Protein AF-A0A1H4DUI3-F1 (afdb_monomer_lite)

Secondary structure (DSSP, 8-state):
------PPPSS--HHHHHHHHHHTT--HHHHHHHHHHHHHHGGGHHHHHHHHHHHHHH-HHHHGGGHHHHSS-TTHHHHHHHHHHHHHHHHHT--SSSHHHHHHHHHHHHHHHHTTS---S--HHHHHHHHHTHHHHHHHHHHHHHTTS--HHHHHHHHHHHHHHHHHHHHHHT--

Radius of gyration: 17.67 Å; chains: 1; bounding box: 43×30×65 Å

Organism: NCBI:txid408074

Structure (mmCIF, N/CA/C/O backbone):
data_AF-A0A1H4DUI3-F1
#
_entry.id   AF-A0A1H4DUI3-F1
#
loop_
_atom_site.group_PDB
_atom_site.id
_atom_site.type_symbol
_atom_site.label_atom_id
_atom_site.label_alt_id
_atom_site.label_comp_id
_atom_site.label_asym_id
_atom_site.label_entity_id
_atom_site.label_seq_id
_atom_site.pdbx_PDB_ins_code
_atom_site.Cartn_x
_atom_site.Cartn_y
_atom_site.Cartn_z
_atom_site.occupancy
_atom_site.B_iso_or_equiv
_atom_site.auth_seq_id
_atom_site.auth_comp_id
_atom_site.auth_asym_id
_atom_site.auth_atom_id
_atom_site.pdbx_PDB_model_num
ATOM 1 N N . MET A 1 1 ? -14.081 -3.671 -45.631 1.00 39.81 1 MET A N 1
ATOM 2 C CA . MET A 1 1 ? -13.309 -4.437 -44.633 1.00 39.81 1 MET A CA 1
ATOM 3 C C . MET A 1 1 ? -12.120 -3.586 -44.261 1.00 39.81 1 MET A C 1
ATOM 5 O O . MET A 1 1 ? -11.157 -3.591 -45.001 1.00 39.81 1 MET A O 1
ATOM 9 N N . GLU A 1 2 ? -12.190 -2.850 -43.163 1.00 37.31 2 GLU A N 1
ATOM 10 C CA . GLU A 1 2 ? -10.993 -2.324 -42.510 1.00 37.31 2 GLU A CA 1
ATOM 11 C C . GLU A 1 2 ? -11.353 -2.211 -41.036 1.00 37.31 2 GLU A C 1
ATOM 13 O O . GLU A 1 2 ? -12.201 -1.422 -40.633 1.00 37.31 2 GLU A O 1
ATOM 18 N N . ARG A 1 3 ? -10.837 -3.167 -40.260 1.00 36.19 3 ARG A N 1
ATOM 19 C CA . ARG A 1 3 ? -10.951 -3.163 -38.808 1.00 36.19 3 ARG A CA 1
ATOM 20 C C . ARG A 1 3 ? -10.053 -2.030 -38.335 1.00 36.19 3 ARG A C 1
ATOM 22 O O . ARG A 1 3 ? -8.835 -2.200 -38.343 1.00 36.19 3 ARG A O 1
ATOM 29 N N . GLU A 1 4 ? -10.641 -0.905 -37.939 1.00 38.66 4 GLU A N 1
ATOM 30 C CA . GLU A 1 4 ? -9.979 0.024 -37.027 1.00 38.66 4 GLU A CA 1
ATOM 31 C C . GLU A 1 4 ? -9.468 -0.809 -35.851 1.00 38.66 4 GLU A C 1
ATOM 33 O O . GLU A 1 4 ? -10.235 -1.423 -35.102 1.00 38.66 4 GLU A O 1
ATOM 38 N N . LYS A 1 5 ? -8.143 -0.933 -35.758 1.00 41.84 5 LYS A N 1
ATOM 39 C CA . LYS A 1 5 ? -7.488 -1.461 -34.571 1.00 41.84 5 LYS A CA 1
ATOM 40 C C . LYS A 1 5 ? -7.825 -0.485 -33.449 1.00 41.84 5 LYS A C 1
ATOM 42 O O . LYS A 1 5 ? -7.153 0.527 -33.301 1.00 41.84 5 LYS A O 1
ATOM 47 N N . ASN A 1 6 ? -8.868 -0.800 -32.682 1.00 39.47 6 ASN A N 1
ATOM 48 C CA . ASN A 1 6 ? -9.058 -0.295 -31.329 1.00 39.47 6 ASN A CA 1
ATOM 49 C C . ASN A 1 6 ? -7.808 -0.675 -30.538 1.00 39.47 6 ASN A C 1
ATOM 51 O O . ASN A 1 6 ? -7.701 -1.780 -30.006 1.00 39.47 6 ASN A O 1
ATOM 55 N N . GLN A 1 7 ? -6.822 0.212 -30.549 1.00 40.72 7 GLN A N 1
ATOM 56 C CA . GLN A 1 7 ? -5.699 0.141 -29.643 1.00 40.72 7 GLN A CA 1
ATOM 57 C C . GLN A 1 7 ? -6.292 0.407 -28.255 1.00 40.72 7 GLN A C 1
ATOM 59 O O . GLN A 1 7 ? -6.934 1.446 -28.082 1.00 40.72 7 GLN A O 1
ATOM 64 N N . PRO A 1 8 ? -6.222 -0.552 -27.314 1.00 44.28 8 PRO A N 1
ATOM 65 C CA . PRO A 1 8 ? -6.802 -0.349 -25.998 1.00 44.28 8 PRO A CA 1
ATOM 66 C C . PRO A 1 8 ? -6.178 0.907 -25.393 1.00 44.28 8 PRO A C 1
ATOM 68 O O . PRO A 1 8 ? -4.962 1.093 -25.458 1.00 44.28 8 PRO A O 1
ATOM 71 N N . SER A 1 9 ? -7.018 1.802 -24.872 1.00 48.34 9 SER A N 1
ATOM 72 C CA . SER A 1 9 ? -6.534 2.941 -24.108 1.00 48.34 9 SER A CA 1
ATOM 73 C C . SER A 1 9 ? -5.747 2.398 -22.921 1.00 48.34 9 SER A C 1
ATOM 75 O O . SER A 1 9 ? -6.275 1.621 -22.128 1.00 48.34 9 SER A O 1
ATOM 77 N N . SER A 1 10 ? -4.502 2.837 -22.785 1.00 55.91 10 SER A N 1
ATOM 78 C CA . SER A 1 10 ? -3.576 2.447 -21.716 1.00 55.91 10 SER A CA 1
ATOM 79 C C . SER A 1 10 ? -3.968 2.993 -20.331 1.00 55.91 10 SER A C 1
ATOM 81 O O . SER A 1 10 ? -3.239 2.849 -19.354 1.00 55.91 10 SER A O 1
ATOM 83 N N . SER A 1 11 ? -5.134 3.641 -20.244 1.00 56.53 11 SER A N 1
ATOM 84 C CA . SER A 1 11 ? -5.822 3.997 -19.008 1.00 56.53 11 SER A CA 1
ATOM 85 C C . SER A 1 11 ? -7.220 3.360 -19.015 1.00 56.53 11 SER A C 1
ATOM 87 O O . SER A 1 11 ? -7.912 3.430 -20.043 1.00 56.53 11 SER A O 1
ATOM 89 N N . PRO A 1 12 ? -7.647 2.714 -17.913 1.00 64.12 12 PRO A N 1
ATOM 90 C CA . PRO A 1 12 ? -8.977 2.129 -17.809 1.00 64.12 12 PRO A CA 1
ATOM 91 C C . PRO A 1 12 ? -10.060 3.212 -17.833 1.00 64.12 12 PRO A C 1
ATOM 93 O O . PRO A 1 12 ? -9.936 4.259 -17.200 1.00 64.12 12 PRO A O 1
ATOM 96 N N . ASP A 1 13 ? -11.169 2.938 -18.520 1.00 69.56 13 ASP A N 1
ATOM 97 C CA . ASP A 1 13 ? -12.326 3.829 -18.479 1.00 69.56 13 ASP A CA 1
ATOM 98 C C . ASP A 1 13 ? -12.987 3.854 -17.083 1.00 69.56 13 ASP A C 1
ATOM 100 O O . ASP A 1 13 ? -12.816 2.960 -16.246 1.00 69.56 13 ASP A O 1
ATOM 104 N N . ILE A 1 14 ? -13.803 4.881 -16.828 1.00 67.62 14 ILE A N 1
ATOM 105 C CA . ILE A 1 14 ? -14.491 5.071 -15.538 1.00 67.62 14 ILE A CA 1
ATOM 106 C C . ILE A 1 14 ? -15.345 3.848 -15.167 1.00 67.62 14 ILE A C 1
ATOM 108 O O . ILE A 1 14 ? -15.456 3.490 -13.993 1.00 67.62 14 ILE A O 1
ATOM 112 N N . GLN A 1 15 ? -15.945 3.173 -16.150 1.00 70.19 15 GLN A N 1
ATOM 113 C CA . GLN A 1 15 ? -16.761 1.991 -15.880 1.00 70.19 15 GLN A CA 1
ATOM 114 C C . GLN A 1 15 ? -15.910 0.818 -15.387 1.00 70.19 15 GLN A C 1
ATOM 116 O O . GLN A 1 15 ? -16.317 0.107 -14.467 1.00 70.19 15 GLN A O 1
ATOM 121 N N . THR A 1 16 ? -14.729 0.633 -15.964 1.00 75.94 16 THR A N 1
ATOM 122 C CA . THR A 1 16 ? -13.744 -0.381 -15.594 1.00 75.94 16 THR A CA 1
ATOM 123 C C . THR A 1 16 ? -13.223 -0.112 -14.192 1.00 75.94 16 THR A C 1
ATOM 125 O O . THR A 1 16 ? -13.230 -1.018 -13.364 1.00 75.94 16 THR A O 1
ATOM 128 N N . LEU A 1 17 ? -12.907 1.142 -13.865 1.00 73.56 17 LEU A N 1
ATOM 129 C CA . LEU A 1 17 ? -12.519 1.552 -12.512 1.00 73.56 17 LEU A CA 1
ATOM 130 C C . LEU A 1 17 ? -13.578 1.215 -11.464 1.00 73.56 17 LEU A C 1
ATOM 132 O O . LEU A 1 17 ? -13.278 0.623 -10.426 1.00 73.56 17 LEU A O 1
ATOM 136 N N . VAL A 1 18 ? -14.837 1.558 -11.746 1.00 73.38 18 VAL A N 1
ATOM 137 C CA . VAL A 1 18 ? -15.961 1.255 -10.852 1.00 73.38 18 VAL A CA 1
ATOM 138 C C . VAL A 1 18 ? -16.136 -0.256 -10.689 1.00 73.38 18 VAL A C 1
ATOM 140 O O . VAL A 1 18 ? -16.380 -0.725 -9.577 1.00 73.38 18 VAL A O 1
ATOM 143 N N . ARG A 1 19 ? -15.989 -1.038 -11.766 1.00 78.31 19 ARG A N 1
ATOM 144 C CA . ARG A 1 19 ? -16.059 -2.507 -11.702 1.00 78.31 19 ARG A CA 1
ATOM 145 C C . ARG A 1 19 ? -14.925 -3.084 -10.862 1.00 78.31 19 ARG A C 1
ATOM 147 O O . ARG A 1 19 ? -15.207 -3.880 -9.975 1.00 78.31 19 ARG A O 1
ATOM 154 N N . LEU A 1 20 ? -13.685 -2.652 -11.080 1.00 83.19 20 LEU A N 1
ATOM 155 C CA . LEU A 1 20 ? -12.522 -3.118 -10.322 1.00 83.19 20 LEU A CA 1
ATOM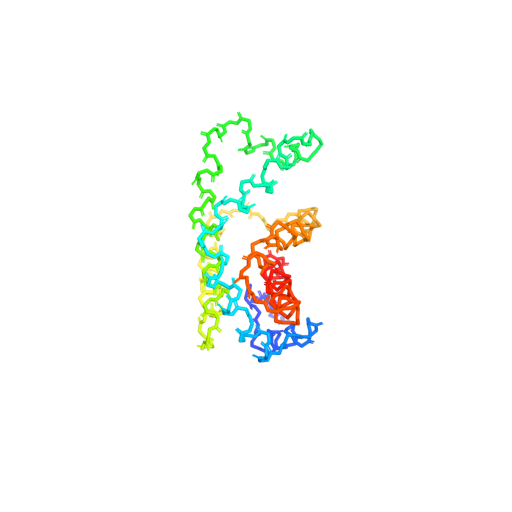 156 C C . LEU A 1 20 ? -12.656 -2.799 -8.827 1.00 83.19 20 LEU A C 1
ATOM 158 O O . LEU A 1 20 ? -12.457 -3.686 -7.999 1.00 83.19 20 LEU A O 1
ATOM 162 N N . LYS A 1 21 ? -13.095 -1.582 -8.471 1.00 79.00 21 LYS A N 1
ATOM 163 C CA . LYS A 1 21 ? -13.409 -1.227 -7.077 1.00 79.00 21 LYS A CA 1
ATOM 164 C C . LYS A 1 21 ? -14.465 -2.161 -6.480 1.00 79.00 21 LYS A C 1
ATOM 166 O O . LYS A 1 21 ? -14.264 -2.692 -5.393 1.00 79.00 21 LYS A O 1
ATOM 171 N N . ARG A 1 22 ? -15.558 -2.429 -7.203 1.00 80.06 22 ARG A N 1
ATOM 172 C CA . ARG A 1 22 ? -16.607 -3.362 -6.750 1.00 80.06 22 ARG A CA 1
ATOM 173 C C . ARG A 1 22 ? -16.094 -4.794 -6.591 1.00 80.06 22 ARG A C 1
ATOM 175 O O . ARG A 1 22 ? -16.453 -5.448 -5.620 1.00 80.06 22 ARG A O 1
ATOM 182 N N . MET A 1 23 ? -15.245 -5.268 -7.501 1.00 86.69 23 MET A N 1
ATOM 183 C CA . MET A 1 23 ? -14.635 -6.603 -7.425 1.00 86.69 23 MET A CA 1
ATOM 184 C C . MET A 1 23 ? -13.677 -6.735 -6.235 1.00 86.69 23 MET A C 1
ATOM 186 O O . MET A 1 23 ? -13.580 -7.808 -5.652 1.00 86.69 23 MET A O 1
ATOM 190 N N . LEU A 1 24 ? -13.028 -5.640 -5.830 1.00 87.44 24 LEU A N 1
ATOM 191 C CA . LEU A 1 24 ? -12.227 -5.560 -4.605 1.00 87.44 24 LEU A CA 1
ATOM 192 C C . LEU A 1 24 ? -13.058 -5.341 -3.333 1.00 87.44 24 LEU A C 1
ATOM 194 O O . LEU A 1 24 ? -12.486 -5.173 -2.255 1.00 87.44 24 LEU A O 1
ATOM 198 N N . LEU A 1 25 ? -14.392 -5.307 -3.442 1.00 90.56 25 LEU A N 1
ATOM 199 C CA . LEU A 1 25 ? -15.294 -4.945 -2.347 1.00 90.56 25 LEU A CA 1
ATOM 200 C C . LEU A 1 25 ? -14.917 -3.587 -1.727 1.00 90.56 25 LEU A C 1
ATOM 202 O O . LEU A 1 25 ? -15.025 -3.396 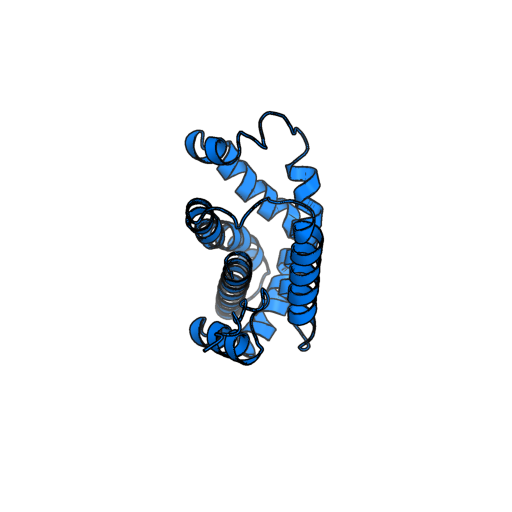-0.517 1.00 90.56 25 LEU A O 1
ATOM 206 N N . TYR A 1 26 ? -14.412 -2.666 -2.551 1.00 84.62 26 TYR A N 1
ATOM 207 C CA . TYR A 1 26 ? -14.018 -1.326 -2.145 1.00 84.62 26 TYR A CA 1
ATOM 208 C C . TYR A 1 26 ? -15.251 -0.427 -2.073 1.00 84.62 26 TYR A C 1
ATOM 210 O O . TYR A 1 26 ? -15.987 -0.262 -3.051 1.00 84.62 26 TYR A O 1
ATOM 218 N N . THR A 1 27 ? -15.466 0.147 -0.901 1.00 85.56 27 THR A N 1
ATOM 219 C CA . THR A 1 27 ? -16.644 0.931 -0.537 1.00 85.56 27 THR A CA 1
ATOM 220 C C . THR A 1 27 ? -16.248 2.337 -0.095 1.00 85.56 27 THR A C 1
ATOM 222 O O . THR A 1 27 ? -15.075 2.636 0.114 1.00 85.56 27 THR A O 1
ATOM 225 N N . GLN A 1 28 ? -17.238 3.208 0.093 1.00 82.06 28 GLN A N 1
ATOM 226 C CA . GLN A 1 28 ? -17.013 4.542 0.653 1.00 82.06 28 GLN A CA 1
ATOM 227 C C . GLN A 1 28 ? -16.492 4.495 2.102 1.00 82.06 28 GLN A C 1
ATOM 229 O O . GLN A 1 28 ? -15.757 5.379 2.534 1.00 82.06 28 GLN A O 1
ATOM 234 N N . GLU A 1 29 ? -16.834 3.449 2.855 1.00 86.06 29 GLU A N 1
ATOM 235 C CA . GLU A 1 29 ? -16.295 3.230 4.197 1.00 86.06 29 GLU A CA 1
ATOM 236 C C . GLU A 1 29 ? -14.781 2.972 4.146 1.00 86.06 29 GLU A C 1
ATOM 238 O O . GLU A 1 29 ? -14.026 3.538 4.939 1.00 86.06 29 GLU A O 1
ATOM 243 N N . ASP A 1 30 ? -14.315 2.208 3.154 1.00 88.25 30 ASP A N 1
ATOM 244 C CA . ASP A 1 30 ? -12.883 1.995 2.934 1.00 88.25 30 ASP A CA 1
ATOM 245 C C . ASP A 1 30 ? -12.151 3.314 2.635 1.00 88.25 30 ASP A C 1
ATOM 247 O O . ASP A 1 30 ? -11.020 3.483 3.074 1.00 88.25 30 ASP A O 1
ATOM 251 N N . GLU A 1 31 ? -12.776 4.286 1.962 1.00 85.69 31 GLU A N 1
ATOM 252 C CA . GLU A 1 31 ? -12.171 5.609 1.717 1.00 85.69 31 GLU A CA 1
ATOM 253 C C . GLU A 1 31 ? -11.943 6.388 3.023 1.00 85.69 31 GLU A C 1
ATOM 255 O O . GLU A 1 31 ? -10.897 7.025 3.215 1.00 85.69 31 GLU A O 1
ATOM 260 N N . HIS A 1 32 ? -12.895 6.299 3.955 1.00 88.19 32 HIS A N 1
ATOM 261 C CA . HIS A 1 32 ? -12.774 6.909 5.275 1.00 88.19 32 HIS A CA 1
ATOM 262 C C . HIS A 1 32 ? -11.609 6.297 6.063 1.00 88.19 32 HIS A C 1
ATOM 264 O O . HIS A 1 32 ? -10.708 7.016 6.509 1.00 88.19 32 HIS A O 1
ATOM 270 N N . TYR A 1 33 ? -11.583 4.967 6.176 1.00 92.75 33 TYR A N 1
ATOM 271 C CA . TYR A 1 33 ? -10.535 4.264 6.916 1.00 92.75 33 TYR A CA 1
ATOM 272 C C . TYR A 1 33 ? -9.173 4.330 6.230 1.00 92.75 33 TYR A C 1
ATOM 274 O O . TYR A 1 33 ? -8.157 4.373 6.918 1.00 92.75 33 TYR A O 1
ATOM 282 N N . LEU A 1 34 ? -9.123 4.413 4.901 1.00 91.62 34 LEU A N 1
ATOM 283 C CA . LEU A 1 34 ? -7.878 4.617 4.163 1.00 91.62 34 LEU A CA 1
ATOM 284 C C . LEU A 1 34 ? -7.272 5.991 4.457 1.00 91.62 34 LEU A C 1
ATOM 286 O O . LEU A 1 34 ? -6.061 6.099 4.636 1.00 91.62 34 LEU A O 1
ATOM 290 N N . THR A 1 35 ? -8.105 7.028 4.574 1.00 90.06 35 THR A N 1
ATOM 291 C CA . THR A 1 35 ? -7.639 8.366 4.971 1.00 90.06 35 THR A CA 1
ATOM 292 C C . THR A 1 35 ? -7.025 8.331 6.375 1.00 90.06 35 THR A C 1
ATOM 294 O O . THR A 1 35 ? -5.953 8.892 6.605 1.00 90.06 35 THR A O 1
ATOM 297 N N . MET A 1 36 ? -7.677 7.636 7.315 1.00 91.69 36 MET A N 1
ATOM 298 C CA . MET A 1 36 ? -7.164 7.459 8.679 1.00 91.69 36 MET A CA 1
ATOM 299 C C . MET A 1 36 ? -5.859 6.657 8.704 1.00 91.69 36 MET A C 1
ATOM 301 O O . MET A 1 36 ? -4.886 7.089 9.321 1.00 91.69 36 MET A O 1
ATOM 305 N N . ALA A 1 37 ? -5.821 5.526 7.994 1.00 94.00 37 ALA A N 1
ATOM 306 C CA . ALA A 1 37 ? -4.631 4.699 7.845 1.00 94.00 37 ALA A CA 1
ATOM 307 C C . ALA A 1 37 ? -3.474 5.517 7.264 1.00 94.00 37 ALA A C 1
ATOM 309 O O . ALA A 1 37 ? -2.354 5.451 7.757 1.00 94.00 37 ALA A O 1
ATOM 310 N N . GLY A 1 38 ? -3.755 6.360 6.272 1.00 91.38 38 GLY A N 1
ATOM 311 C CA . GLY A 1 38 ? -2.797 7.277 5.679 1.00 91.38 38 GLY A CA 1
ATOM 312 C C . GLY A 1 38 ? -2.142 8.223 6.666 1.00 91.38 38 GLY A C 1
ATOM 313 O O . GLY A 1 38 ? -0.918 8.319 6.691 1.00 91.38 38 GLY A O 1
ATOM 314 N N . ALA A 1 39 ? -2.937 8.884 7.506 1.00 92.06 39 ALA A N 1
ATOM 315 C CA . ALA A 1 39 ? -2.413 9.792 8.524 1.00 92.06 39 ALA A CA 1
ATOM 316 C C . ALA A 1 39 ? -1.447 9.088 9.498 1.00 92.06 39 ALA A C 1
ATOM 318 O O . ALA A 1 39 ? -0.492 9.703 9.967 1.00 92.06 39 ALA A O 1
ATOM 319 N N . ILE A 1 40 ? -1.668 7.797 9.762 1.00 94.25 40 ILE A N 1
ATOM 320 C CA . ILE A 1 40 ? -0.805 6.970 10.614 1.00 94.25 40 ILE A CA 1
ATOM 321 C C . ILE A 1 40 ? 0.433 6.477 9.850 1.00 94.25 40 ILE A C 1
ATOM 323 O O . ILE A 1 40 ? 1.534 6.487 10.388 1.00 94.25 40 ILE A O 1
ATOM 327 N N . LEU A 1 41 ? 0.276 6.032 8.602 1.00 93.75 41 LEU A N 1
ATOM 328 C CA . LEU A 1 41 ? 1.334 5.367 7.834 1.00 93.75 41 LEU A CA 1
ATOM 329 C C . LEU A 1 41 ? 2.324 6.337 7.184 1.00 93.75 41 LEU A C 1
ATOM 331 O O . LEU A 1 41 ? 3.494 5.989 7.031 1.00 93.75 41 LEU A O 1
ATOM 335 N N . GLN A 1 42 ? 1.897 7.548 6.818 1.00 90.62 42 GLN A N 1
ATOM 336 C CA . GLN A 1 42 ? 2.735 8.515 6.098 1.00 90.62 42 GLN A CA 1
ATOM 337 C C . GLN A 1 42 ? 4.084 8.811 6.779 1.00 90.62 42 GLN A C 1
ATOM 339 O O . GLN A 1 42 ? 5.109 8.724 6.091 1.00 90.62 42 GLN A O 1
ATOM 344 N N . PRO A 1 43 ? 4.149 9.077 8.101 1.00 92.81 43 PRO A N 1
ATOM 345 C CA . PRO A 1 43 ? 5.420 9.276 8.804 1.00 92.81 43 PRO A CA 1
ATOM 346 C C . PRO A 1 43 ? 6.345 8.049 8.776 1.00 92.81 43 PRO A C 1
ATOM 348 O O . PRO A 1 43 ? 7.555 8.177 8.947 1.00 92.81 43 PRO A O 1
ATOM 351 N N . HIS A 1 44 ? 5.787 6.857 8.557 1.00 92.88 44 HIS A N 1
ATOM 352 C CA . HIS A 1 44 ? 6.494 5.576 8.593 1.00 92.88 44 HIS A CA 1
ATOM 353 C C . HIS A 1 44 ? 6.754 4.973 7.208 1.00 92.88 44 HIS A C 1
ATOM 355 O O . HIS A 1 44 ? 7.395 3.929 7.107 1.00 92.88 44 HIS A O 1
ATOM 361 N N . SER A 1 45 ? 6.321 5.643 6.140 1.00 89.69 45 SER A N 1
ATOM 362 C CA . SER A 1 45 ? 6.485 5.242 4.736 1.00 89.69 45 SER A CA 1
ATOM 363 C C . SER A 1 45 ? 7.900 4.752 4.396 1.00 89.69 45 SER A C 1
ATOM 365 O O . SER A 1 45 ? 8.081 3.656 3.864 1.00 89.69 45 SER A O 1
ATOM 367 N N . SER A 1 46 ? 8.924 5.508 4.794 1.00 87.75 46 SER A N 1
ATOM 368 C CA . SER A 1 46 ? 10.326 5.137 4.560 1.00 87.75 46 SER A CA 1
ATOM 369 C C . SER A 1 46 ? 10.742 3.883 5.337 1.00 87.75 46 SER A C 1
ATOM 371 O O . SER A 1 46 ? 11.485 3.056 4.817 1.00 87.75 46 SER A O 1
ATOM 373 N N . SER A 1 47 ? 10.250 3.706 6.565 1.00 91.25 47 SER A N 1
ATOM 374 C CA . SER A 1 47 ? 10.541 2.530 7.396 1.00 91.25 47 SER A CA 1
ATOM 375 C C . SER A 1 47 ? 9.862 1.265 6.867 1.00 91.25 47 SER A C 1
ATOM 377 O O . SER A 1 47 ? 10.470 0.192 6.878 1.00 91.25 47 SER A O 1
ATOM 379 N N . ILE A 1 48 ? 8.640 1.396 6.344 1.00 90.81 48 ILE A N 1
ATOM 380 C CA . ILE A 1 48 ? 7.909 0.316 5.667 1.00 90.81 48 ILE A CA 1
ATOM 381 C C . ILE A 1 48 ? 8.690 -0.136 4.428 1.00 90.81 48 ILE A C 1
ATOM 383 O O . ILE A 1 48 ? 8.973 -1.326 4.277 1.00 90.81 48 ILE A O 1
ATOM 387 N N . LEU A 1 49 ? 9.111 0.815 3.585 1.00 86.62 49 LEU A N 1
ATOM 388 C CA . LEU A 1 49 ? 9.921 0.540 2.397 1.00 86.62 49 LEU A CA 1
ATOM 389 C C . LEU A 1 49 ? 11.256 -0.129 2.757 1.00 86.62 49 LEU A C 1
ATOM 391 O O . LEU A 1 49 ? 11.622 -1.129 2.142 1.00 86.62 49 LEU A O 1
ATOM 395 N N . ASN A 1 50 ? 11.957 0.375 3.777 1.00 87.31 50 ASN A N 1
ATOM 396 C CA . ASN A 1 50 ? 13.219 -0.206 4.244 1.00 87.31 50 ASN A CA 1
ATOM 397 C C . ASN A 1 50 ? 13.044 -1.651 4.729 1.00 87.31 50 ASN A C 1
ATOM 399 O O . ASN A 1 50 ? 13.885 -2.492 4.431 1.00 87.31 50 ASN A O 1
ATOM 403 N N . SER A 1 51 ? 11.961 -1.949 5.453 1.00 88.88 51 SER A N 1
ATOM 404 C CA . SER A 1 51 ? 11.691 -3.298 5.971 1.00 88.88 51 SER A CA 1
ATOM 405 C C . SER A 1 51 ? 11.455 -4.295 4.837 1.00 88.88 51 SER A C 1
ATOM 407 O O . SER A 1 51 ? 12.048 -5.374 4.816 1.00 88.88 51 SER A O 1
ATOM 409 N N . TRP A 1 52 ? 10.648 -3.907 3.848 1.00 84.81 52 TRP A N 1
ATOM 410 C CA . TRP A 1 52 ? 10.402 -4.729 2.666 1.00 84.81 52 TRP A CA 1
ATOM 411 C C . TRP A 1 52 ? 11.664 -4.917 1.814 1.00 84.81 52 TRP A C 1
ATOM 413 O O . TRP A 1 52 ? 11.992 -6.042 1.436 1.00 84.81 52 TRP A O 1
ATOM 423 N N . TYR A 1 53 ? 12.413 -3.843 1.556 1.00 79.06 53 TYR A N 1
ATOM 424 C CA . TYR A 1 53 ? 13.646 -3.920 0.775 1.00 79.06 53 TYR A CA 1
ATOM 425 C C . TYR A 1 53 ? 14.739 -4.720 1.495 1.00 79.06 53 TYR A C 1
ATOM 427 O O . TYR A 1 53 ? 15.458 -5.485 0.858 1.00 79.06 53 TYR A O 1
ATOM 435 N N . GLY A 1 54 ? 14.830 -4.599 2.823 1.00 81.19 54 GLY A N 1
ATOM 436 C CA . GLY A 1 54 ? 15.720 -5.404 3.658 1.00 81.19 54 GLY A CA 1
ATOM 437 C C . GLY A 1 54 ? 15.397 -6.897 3.589 1.00 81.19 54 GLY A C 1
ATOM 438 O O . GLY A 1 54 ? 16.303 -7.721 3.497 1.00 81.19 54 GLY A O 1
ATOM 439 N N . TYR A 1 55 ? 14.112 -7.261 3.551 1.00 83.06 55 TYR A N 1
ATOM 440 C CA . TYR A 1 55 ? 13.711 -8.644 3.302 1.00 83.06 55 TYR A CA 1
ATOM 441 C C . TYR A 1 55 ? 14.112 -9.109 1.896 1.00 83.06 55 TYR A C 1
ATOM 443 O O . TYR A 1 55 ? 14.680 -10.189 1.747 1.00 83.06 55 TYR A O 1
ATOM 451 N N . LEU A 1 56 ? 13.864 -8.304 0.858 1.00 77.12 56 LEU A N 1
ATOM 452 C CA . LEU A 1 56 ? 14.236 -8.658 -0.516 1.00 77.12 56 LEU A CA 1
ATOM 453 C C . LEU A 1 56 ? 15.749 -8.851 -0.684 1.00 77.12 56 LEU A C 1
ATOM 455 O O . LEU A 1 56 ? 16.167 -9.813 -1.326 1.00 77.12 56 LEU A O 1
ATOM 459 N N . SER A 1 57 ? 16.565 -7.974 -0.096 1.00 71.56 57 SER A N 1
ATOM 460 C CA . SER A 1 57 ? 18.026 -8.037 -0.207 1.00 71.56 57 SER A CA 1
ATOM 461 C C . SER A 1 57 ? 18.640 -9.198 0.579 1.00 71.56 57 SER A C 1
ATOM 463 O O . SER A 1 57 ? 19.632 -9.773 0.134 1.00 71.56 57 SER A O 1
ATOM 465 N N . ALA A 1 58 ? 18.033 -9.593 1.703 1.00 77.19 58 ALA A N 1
ATOM 466 C CA . ALA A 1 58 ? 18.467 -10.744 2.496 1.00 77.19 58 ALA A CA 1
ATOM 467 C C . ALA A 1 58 ? 18.191 -12.100 1.814 1.00 77.19 58 ALA A C 1
ATOM 469 O O . ALA A 1 58 ? 18.801 -13.109 2.170 1.00 77.19 58 ALA A O 1
ATOM 470 N N . ASN A 1 59 ? 17.293 -12.147 0.825 1.00 72.31 59 ASN A N 1
ATOM 471 C CA . ASN A 1 59 ? 16.915 -13.371 0.122 1.00 72.31 59 ASN A CA 1
ATOM 472 C C . ASN A 1 59 ? 17.624 -13.467 -1.239 1.00 72.31 59 ASN A C 1
ATOM 474 O O . ASN A 1 59 ? 17.171 -12.896 -2.231 1.00 72.31 59 ASN A O 1
ATOM 478 N N . HIS A 1 60 ? 18.705 -14.257 -1.303 1.00 58.88 60 HIS A N 1
ATOM 479 C CA . HIS A 1 60 ? 19.600 -14.357 -2.469 1.00 58.88 60 HIS A CA 1
ATOM 480 C C . HIS A 1 60 ? 18.899 -14.699 -3.796 1.00 58.88 60 HIS A C 1
ATOM 482 O O . HIS A 1 60 ? 19.336 -14.253 -4.844 1.00 58.88 60 HIS A O 1
ATOM 488 N N . TYR A 1 61 ? 17.808 -15.470 -3.777 1.00 63.94 61 TYR A N 1
ATOM 489 C CA . TYR A 1 61 ? 17.034 -15.780 -4.987 1.00 63.94 61 TYR A CA 1
ATOM 490 C C . TYR A 1 61 ? 16.142 -14.612 -5.444 1.00 63.94 61 TYR A C 1
ATOM 492 O O . TYR A 1 61 ? 15.938 -14.421 -6.640 1.00 63.94 61 TYR A O 1
ATOM 500 N N . LEU A 1 62 ? 15.620 -13.812 -4.508 1.00 60.19 62 LEU A N 1
ATOM 501 C CA . LEU A 1 62 ? 14.784 -12.649 -4.822 1.00 60.19 62 LEU A CA 1
ATOM 502 C C . LEU A 1 62 ? 15.627 -11.476 -5.327 1.00 60.19 62 LEU A C 1
ATOM 504 O O . LEU A 1 62 ? 15.190 -10.748 -6.217 1.00 60.19 62 LEU A O 1
ATOM 508 N N . SER A 1 63 ? 16.855 -11.332 -4.822 1.00 59.94 63 SER A N 1
ATOM 509 C CA . SER A 1 63 ? 17.786 -10.309 -5.294 1.00 59.94 63 SER A CA 1
AT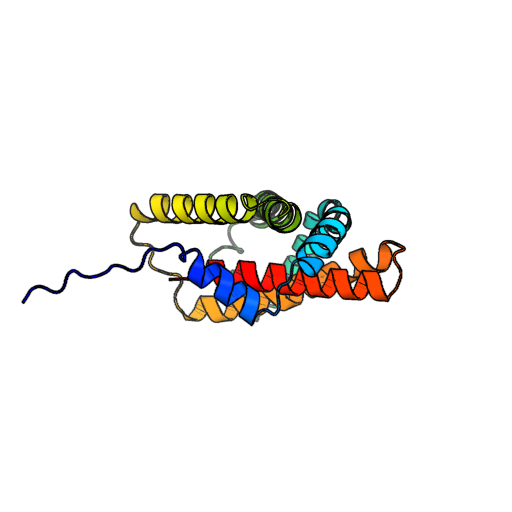OM 510 C C . SER A 1 63 ? 18.222 -10.520 -6.747 1.00 59.94 63 SER A C 1
ATOM 512 O O . SER A 1 63 ? 18.514 -9.535 -7.415 1.00 59.94 63 SER A O 1
ATOM 514 N N . LEU A 1 64 ? 18.175 -11.749 -7.287 1.00 59.34 64 LEU A N 1
ATOM 515 C CA . LEU A 1 64 ? 18.449 -12.028 -8.709 1.00 59.34 64 LEU A CA 1
ATOM 516 C C . LEU A 1 64 ? 17.484 -11.299 -9.653 1.00 59.34 64 LEU A C 1
ATOM 518 O O . LEU A 1 64 ? 17.899 -10.835 -10.708 1.00 59.34 64 LEU A O 1
ATOM 522 N N . TYR A 1 65 ? 16.215 -11.137 -9.266 1.00 59.31 65 TYR A N 1
ATOM 523 C CA . TYR A 1 65 ? 15.227 -10.387 -10.060 1.00 59.31 65 TYR A CA 1
ATOM 524 C C . TYR A 1 65 ? 15.469 -8.880 -10.054 1.00 59.31 65 TYR A C 1
ATOM 526 O O . TYR A 1 65 ? 14.883 -8.145 -10.846 1.00 59.31 65 TYR A O 1
ATOM 534 N N . LEU A 1 66 ? 16.324 -8.428 -9.144 1.00 54.62 66 LEU A N 1
ATOM 535 C CA . LEU A 1 66 ? 16.702 -7.043 -8.974 1.00 54.62 66 LEU A CA 1
ATOM 536 C C . LEU A 1 66 ? 18.184 -6.821 -9.335 1.00 54.62 66 LEU A C 1
ATOM 538 O O . LEU A 1 66 ? 18.628 -5.678 -9.313 1.00 54.62 66 LEU A O 1
ATOM 542 N N . ARG A 1 67 ? 18.951 -7.873 -9.676 1.00 47.00 67 ARG A N 1
ATOM 543 C CA . ARG A 1 67 ? 20.419 -7.833 -9.824 1.00 47.00 67 ARG A CA 1
ATOM 544 C C . ARG A 1 67 ? 20.893 -6.862 -10.894 1.00 47.00 67 ARG A C 1
ATOM 546 O O . ARG A 1 67 ? 21.797 -6.087 -10.603 1.00 47.00 67 ARG A O 1
ATOM 553 N N . ASP A 1 68 ? 20.203 -6.796 -12.032 1.00 49.62 68 ASP A N 1
ATOM 554 C CA . ASP A 1 68 ? 20.495 -5.819 -13.095 1.00 49.62 68 ASP A CA 1
ATOM 555 C C . ASP A 1 68 ? 20.275 -4.354 -12.648 1.00 49.62 68 ASP A C 1
ATOM 557 O O . ASP A 1 68 ? 20.662 -3.421 -13.345 1.00 49.62 68 ASP A O 1
ATOM 561 N N . ASN A 1 69 ? 19.657 -4.121 -11.480 1.00 48.53 69 ASN A N 1
ATOM 562 C CA . ASN A 1 69 ? 19.444 -2.796 -10.887 1.00 48.53 69 ASN A CA 1
ATOM 563 C C . ASN A 1 69 ? 20.084 -2.591 -9.499 1.00 48.53 69 ASN A C 1
ATOM 565 O O . ASN A 1 69 ? 20.194 -1.440 -9.081 1.00 48.53 69 ASN A O 1
ATOM 569 N N . ILE A 1 70 ? 20.479 -3.644 -8.770 1.00 45.00 70 ILE A N 1
ATOM 570 C CA . ILE A 1 70 ? 20.929 -3.553 -7.366 1.00 45.00 70 ILE A CA 1
ATOM 571 C C . ILE A 1 70 ? 22.449 -3.575 -7.216 1.00 45.00 70 ILE A C 1
ATOM 573 O O . ILE A 1 70 ? 22.959 -2.832 -6.379 1.00 45.00 70 ILE A O 1
ATOM 577 N N . GLU A 1 71 ? 23.178 -4.389 -7.987 1.00 43.66 71 GLU A N 1
ATOM 578 C CA . GLU A 1 71 ? 24.630 -4.545 -7.776 1.00 43.66 71 GLU A CA 1
ATOM 579 C C . GLU A 1 71 ? 25.438 -3.307 -8.222 1.00 43.66 71 GLU A C 1
ATOM 581 O O . GLU A 1 71 ? 26.509 -3.063 -7.676 1.00 43.66 71 GLU A O 1
ATOM 586 N N . GLU A 1 72 ? 24.891 -2.451 -9.100 1.00 45.50 72 GLU A N 1
ATOM 587 C CA . GLU A 1 72 ? 25.541 -1.199 -9.542 1.00 45.50 72 GLU A CA 1
ATOM 588 C C . GLU A 1 72 ? 24.979 0.094 -8.920 1.00 45.50 72 GLU A C 1
ATOM 590 O O . GLU A 1 72 ? 25.590 1.154 -9.049 1.00 45.50 72 GLU A O 1
ATOM 595 N N . LYS A 1 73 ? 23.836 0.063 -8.221 1.00 50.19 73 LYS A N 1
ATOM 596 C CA . LYS A 1 73 ? 23.192 1.281 -7.691 1.00 50.19 73 LYS A CA 1
ATOM 597 C C . LYS A 1 73 ? 23.103 1.251 -6.172 1.00 50.19 73 LYS A C 1
ATOM 599 O O . LYS A 1 73 ? 22.015 1.147 -5.597 1.00 50.19 73 LYS A O 1
ATOM 604 N N . SER A 1 74 ? 24.242 1.441 -5.507 1.00 48.19 74 SER A N 1
ATOM 605 C CA . SER A 1 74 ? 24.278 1.932 -4.125 1.00 48.19 74 SER A CA 1
ATOM 606 C C . SER A 1 74 ? 23.595 3.311 -4.073 1.00 48.19 74 SER A C 1
ATOM 608 O O . SER A 1 74 ? 24.225 4.343 -4.282 1.00 48.19 74 SER A O 1
ATOM 610 N N . GLY A 1 75 ? 22.271 3.323 -3.921 1.00 61.16 75 GLY A N 1
ATOM 611 C CA . GLY A 1 75 ? 21.441 4.523 -4.072 1.00 61.16 75 GLY A CA 1
ATOM 612 C C . GLY A 1 75 ? 20.076 4.282 -4.720 1.00 61.16 75 GLY A C 1
ATOM 613 O O . GLY A 1 75 ? 19.231 5.168 -4.667 1.00 61.16 75 GLY A O 1
ATOM 614 N N . TYR A 1 76 ? 19.802 3.094 -5.273 1.00 66.00 76 TYR A N 1
ATOM 615 C CA . TYR A 1 76 ? 18.487 2.785 -5.857 1.00 66.00 76 TYR A CA 1
ATOM 616 C C . TYR A 1 76 ? 17.344 2.895 -4.836 1.00 66.00 76 TYR A C 1
ATOM 618 O O . TYR A 1 76 ? 16.271 3.407 -5.138 1.00 66.00 76 TYR A O 1
ATOM 626 N N . LEU A 1 77 ? 17.581 2.490 -3.586 1.00 67.44 77 LEU A N 1
ATOM 627 C CA . LEU A 1 77 ? 16.589 2.680 -2.528 1.00 67.44 77 LEU A CA 1
ATOM 628 C C . LEU A 1 77 ? 16.317 4.172 -2.266 1.00 67.44 77 LEU A C 1
ATOM 630 O O . LEU A 1 77 ? 15.170 4.559 -2.059 1.00 67.44 77 LEU A O 1
ATOM 634 N N . GLU A 1 78 ? 17.347 5.018 -2.344 1.00 70.00 78 GLU A N 1
ATOM 635 C CA . GLU A 1 78 ? 17.226 6.468 -2.151 1.00 70.00 78 GLU A CA 1
ATOM 636 C C . GLU A 1 78 ? 16.457 7.148 -3.291 1.00 70.00 78 GLU A C 1
ATOM 638 O O . GLU A 1 78 ? 15.741 8.118 -3.048 1.00 70.00 78 GLU A O 1
ATOM 643 N N . THR A 1 79 ? 16.506 6.608 -4.514 1.00 70.19 79 THR A N 1
ATOM 644 C CA . THR A 1 79 ? 15.669 7.094 -5.623 1.00 70.19 79 THR A CA 1
ATOM 645 C C . THR A 1 79 ? 14.221 6.602 -5.531 1.00 70.19 79 THR A C 1
ATOM 647 O O . THR A 1 79 ? 13.310 7.308 -5.970 1.00 70.19 79 THR A O 1
ATOM 650 N N . LEU A 1 80 ? 13.982 5.433 -4.924 1.00 72.38 80 LEU A N 1
ATOM 651 C CA . LEU A 1 80 ? 12.641 4.871 -4.722 1.00 72.38 80 LEU A CA 1
ATOM 652 C C . LEU A 1 80 ? 11.871 5.519 -3.567 1.00 72.38 80 LEU A C 1
ATOM 654 O O . LEU A 1 80 ? 10.658 5.698 -3.677 1.00 72.38 80 LEU A O 1
ATOM 658 N N . ARG A 1 81 ? 12.547 5.903 -2.476 1.00 78.12 81 ARG A N 1
ATOM 659 C CA . ARG A 1 81 ? 11.930 6.560 -1.304 1.00 78.12 81 ARG A CA 1
ATOM 660 C C . ARG A 1 81 ? 10.968 7.704 -1.659 1.00 78.12 81 ARG A C 1
ATOM 662 O O . ARG A 1 81 ? 9.811 7.636 -1.241 1.00 78.12 81 ARG A O 1
ATOM 669 N N . PRO A 1 82 ? 11.370 8.745 -2.420 1.00 79.25 82 PRO A N 1
ATOM 670 C CA . PRO A 1 82 ? 10.471 9.859 -2.723 1.00 79.25 82 PRO A CA 1
ATOM 671 C C . PRO A 1 82 ? 9.264 9.419 -3.560 1.00 79.25 82 PRO A C 1
ATOM 673 O O . PRO A 1 82 ? 8.160 9.919 -3.353 1.00 79.25 82 PRO A O 1
ATOM 676 N N . GLN A 1 83 ? 9.446 8.450 -4.461 1.00 77.88 83 GLN A N 1
ATOM 677 C CA . GLN A 1 83 ? 8.370 7.926 -5.304 1.00 77.88 83 GLN A CA 1
ATOM 678 C C . GLN A 1 83 ? 7.363 7.112 -4.487 1.00 77.88 83 GLN A C 1
ATOM 680 O O . GLN A 1 83 ? 6.156 7.280 -4.662 1.00 77.88 83 GLN A O 1
ATOM 685 N N . PHE A 1 84 ? 7.851 6.287 -3.559 1.00 82.25 84 PHE A N 1
ATOM 686 C CA . PHE A 1 84 ? 7.022 5.508 -2.645 1.00 82.25 84 PHE A CA 1
ATOM 687 C C . PHE A 1 84 ? 6.221 6.409 -1.702 1.00 82.25 84 PHE A C 1
ATOM 689 O O . PHE A 1 84 ? 5.017 6.215 -1.545 1.00 82.25 84 PHE A O 1
ATOM 696 N N . ASN A 1 85 ? 6.851 7.446 -1.142 1.00 83.31 85 ASN A N 1
ATOM 697 C CA . ASN A 1 85 ? 6.166 8.418 -0.288 1.00 83.31 85 ASN A CA 1
ATOM 698 C C . ASN A 1 85 ? 5.080 9.171 -1.065 1.00 83.31 85 ASN A C 1
ATOM 700 O O . ASN A 1 85 ? 3.960 9.320 -0.584 1.00 83.31 85 ASN A O 1
ATOM 704 N N . GLN A 1 86 ? 5.383 9.609 -2.291 1.00 82.56 86 GLN A N 1
ATOM 705 C CA . GLN A 1 86 ? 4.403 10.272 -3.149 1.00 82.56 86 GLN A CA 1
ATOM 706 C C . GLN A 1 86 ? 3.229 9.346 -3.493 1.00 82.56 86 GLN A C 1
ATOM 708 O O . GLN A 1 86 ? 2.080 9.778 -3.443 1.00 82.56 86 GLN A O 1
ATOM 713 N N . TRP A 1 87 ? 3.503 8.080 -3.816 1.00 85.38 87 TRP A N 1
ATOM 714 C CA . TRP A 1 87 ? 2.469 7.081 -4.079 1.00 85.38 87 TRP A CA 1
ATOM 715 C C . TRP A 1 87 ? 1.587 6.840 -2.848 1.00 85.38 87 TRP A C 1
ATOM 717 O O . TRP A 1 87 ? 0.368 6.943 -2.954 1.00 85.38 87 TRP A O 1
ATOM 727 N N . MET A 1 88 ? 2.179 6.605 -1.673 1.00 86.38 88 MET A N 1
ATOM 728 C CA . MET A 1 88 ? 1.428 6.396 -0.432 1.00 86.38 88 MET A CA 1
ATOM 729 C C . MET A 1 88 ? 0.562 7.616 -0.097 1.00 86.38 88 MET A C 1
ATOM 731 O O . MET A 1 88 ? -0.597 7.464 0.281 1.00 86.38 88 MET A O 1
ATOM 735 N N . ASN A 1 89 ? 1.082 8.831 -0.302 1.00 83.81 89 ASN A N 1
ATOM 736 C CA . ASN A 1 89 ? 0.308 10.058 -0.133 1.00 83.81 89 ASN A CA 1
ATOM 737 C C . ASN A 1 89 ? -0.886 10.115 -1.085 1.00 83.81 89 ASN A C 1
ATOM 739 O O . ASN A 1 89 ? -1.995 10.389 -0.637 1.00 83.81 89 ASN A O 1
ATOM 743 N N . ALA A 1 90 ? -0.678 9.820 -2.366 1.00 78.94 90 ALA A N 1
ATOM 744 C CA . ALA A 1 90 ? -1.737 9.855 -3.366 1.00 78.94 90 ALA A CA 1
ATOM 745 C C . ALA A 1 90 ? -2.846 8.829 -3.089 1.00 78.94 90 ALA A C 1
ATOM 747 O O . ALA A 1 90 ? -4.026 9.164 -3.179 1.00 78.94 90 ALA A O 1
ATOM 748 N N . VAL A 1 91 ? -2.472 7.606 -2.702 1.00 82.12 91 VAL A N 1
ATOM 749 C CA . VAL A 1 91 ? -3.419 6.540 -2.346 1.00 82.12 91 VAL A CA 1
ATOM 750 C C . VAL A 1 91 ? -4.238 6.930 -1.114 1.00 82.12 91 VAL A C 1
ATOM 752 O O . VAL A 1 91 ? -5.457 6.774 -1.097 1.00 82.12 91 VAL A O 1
ATOM 755 N N . CYS A 1 92 ? -3.584 7.481 -0.093 1.00 82.38 92 CYS A N 1
ATOM 756 C CA . CYS A 1 92 ? -4.217 7.795 1.183 1.00 82.38 92 CYS A CA 1
ATOM 757 C C . CYS A 1 92 ? -5.008 9.114 1.201 1.00 82.38 92 CYS A C 1
ATOM 759 O O . CYS A 1 92 ? -5.942 9.256 1.984 1.00 82.38 92 CYS A O 1
ATOM 761 N N . GLN A 1 93 ? -4.671 10.081 0.344 1.00 72.69 93 GLN A N 1
ATOM 762 C CA . GLN A 1 93 ? -5.385 11.361 0.198 1.00 72.69 93 GLN A CA 1
ATOM 763 C C . GLN A 1 93 ? -6.547 11.273 -0.811 1.00 72.69 93 GLN A C 1
ATOM 765 O O . GLN A 1 93 ? -6.992 12.286 -1.347 1.00 72.69 93 GLN A O 1
ATOM 770 N N . GLY A 1 94 ? -7.050 10.063 -1.070 1.00 57.72 94 GLY A N 1
ATOM 771 C CA . GLY A 1 94 ? -8.104 9.675 -2.019 1.00 57.72 94 GLY A CA 1
ATOM 772 C C . GLY A 1 94 ? -9.475 10.365 -1.912 1.00 57.72 94 GLY A C 1
ATOM 773 O O . GLY A 1 94 ? -10.454 9.803 -2.391 1.00 57.72 94 GLY A O 1
ATOM 774 N N . ARG A 1 95 ? -9.582 11.519 -1.246 1.00 49.81 95 ARG A N 1
ATOM 775 C CA . ARG A 1 95 ? -10.808 12.025 -0.624 1.00 49.81 95 ARG A CA 1
ATOM 776 C C . ARG A 1 95 ? -11.868 12.584 -1.572 1.00 49.81 95 ARG A C 1
ATOM 778 O O . ARG A 1 95 ? -13.017 12.642 -1.164 1.00 49.81 95 ARG A O 1
ATOM 785 N N . GLU A 1 96 ? -11.546 12.985 -2.801 1.00 44.84 96 GLU A N 1
ATOM 786 C CA . GLU A 1 96 ? -12.528 13.691 -3.644 1.00 44.84 96 GLU A CA 1
ATOM 787 C C . GLU A 1 96 ? -12.323 13.436 -5.138 1.00 44.84 96 GLU A C 1
ATOM 789 O O . GLU A 1 96 ? -11.905 14.335 -5.857 1.00 44.84 96 GLU A O 1
ATOM 794 N N . GLY A 1 97 ? -12.564 12.209 -5.618 1.00 47.34 97 GLY A N 1
ATOM 795 C CA . GLY A 1 97 ? -12.711 11.876 -7.053 1.00 47.34 97 GLY A CA 1
ATOM 796 C C . GLY A 1 97 ? -11.505 12.122 -7.987 1.00 47.34 97 GLY A C 1
ATOM 797 O O . GLY A 1 97 ? -11.436 11.533 -9.058 1.00 47.34 97 GLY A O 1
ATOM 798 N N . ASN A 1 98 ? -10.524 12.923 -7.573 1.00 47.09 98 ASN A N 1
ATOM 799 C CA . ASN A 1 98 ? -9.445 13.494 -8.374 1.00 47.09 98 ASN A CA 1
ATOM 800 C C . ASN A 1 98 ? -8.075 12.894 -8.024 1.00 47.09 98 ASN A C 1
ATOM 802 O O . ASN A 1 98 ? -7.129 13.040 -8.791 1.00 47.09 98 ASN A O 1
ATOM 806 N N . SER A 1 99 ? -7.941 12.189 -6.898 1.00 53.50 99 SER A N 1
ATOM 807 C CA . SER A 1 99 ? -6.682 11.540 -6.493 1.00 53.50 99 SER A CA 1
ATOM 808 C C . SER A 1 99 ? -6.374 10.312 -7.356 1.00 53.50 99 SER A C 1
ATOM 810 O O . SER A 1 99 ? -5.225 10.071 -7.715 1.00 53.50 99 SER A O 1
ATOM 812 N N . TRP A 1 100 ? -7.416 9.579 -7.763 1.00 54.34 100 TRP A N 1
ATOM 813 C CA . TRP A 1 100 ? -7.302 8.506 -8.757 1.00 54.34 100 TRP A CA 1
ATOM 814 C C . TRP A 1 100 ? -7.003 9.069 -10.145 1.00 54.34 100 TRP A C 1
ATOM 816 O O . TRP A 1 100 ? -6.150 8.527 -10.835 1.00 54.34 100 TRP A O 1
ATOM 826 N N . ARG A 1 101 ? -7.572 10.235 -10.479 1.00 52.62 101 ARG A N 1
ATOM 827 C CA . ARG A 1 101 ? -7.243 10.979 -11.699 1.00 52.62 101 ARG A CA 1
ATOM 828 C C . ARG A 1 101 ? -5.785 11.428 -11.747 1.00 52.62 101 ARG A C 1
ATOM 830 O O . ARG A 1 101 ? -5.195 11.446 -12.812 1.00 52.62 101 ARG A O 1
ATOM 837 N N . TRP A 1 102 ? -5.175 11.756 -10.608 1.00 53.28 102 TRP A N 1
ATOM 838 C CA . TRP A 1 102 ? -3.735 12.022 -10.544 1.00 53.28 102 TRP A CA 1
ATOM 839 C C . TRP A 1 102 ? -2.901 10.762 -10.804 1.00 53.28 102 TRP A C 1
ATOM 841 O O . TRP A 1 102 ? -1.883 10.836 -11.491 1.00 53.28 102 TRP A O 1
ATOM 851 N N . LEU A 1 103 ? -3.322 9.607 -10.273 1.00 54.06 103 LEU A N 1
AT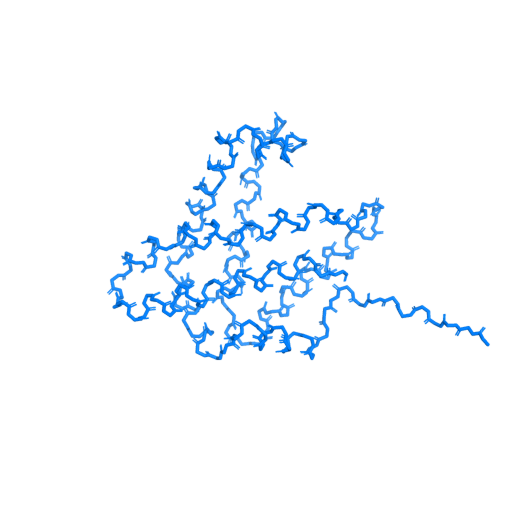OM 852 C CA . LEU A 1 103 ? -2.674 8.328 -10.565 1.00 54.06 103 LEU A CA 1
ATOM 853 C C . LEU A 1 103 ? -2.797 8.007 -12.065 1.00 54.06 103 LEU A C 1
ATOM 855 O O . LEU A 1 103 ? -1.798 7.657 -12.684 1.00 54.06 103 LEU A O 1
ATOM 859 N N . GLU A 1 104 ? -3.983 8.215 -12.645 1.00 54.69 104 GLU A N 1
ATOM 860 C CA . GLU A 1 104 ? -4.253 8.114 -14.086 1.00 54.69 104 GLU A CA 1
ATOM 861 C C . GLU A 1 104 ? -3.375 9.070 -14.903 1.00 54.69 104 GLU A C 1
ATOM 863 O O . GLU A 1 104 ? -2.740 8.630 -15.850 1.00 54.69 104 GLU A O 1
ATOM 868 N N . ASP A 1 105 ? -3.273 10.347 -14.523 1.00 54.78 105 ASP A N 1
ATOM 869 C CA . ASP A 1 105 ? -2.452 11.357 -15.206 1.00 54.78 105 ASP A CA 1
ATOM 870 C C . ASP A 1 105 ? -0.958 11.022 -15.134 1.00 54.78 105 ASP A C 1
ATOM 872 O O . ASP A 1 105 ? -0.218 11.233 -16.093 1.00 54.78 105 ASP A O 1
ATOM 876 N N . LYS A 1 106 ? -0.485 10.524 -13.985 1.00 54.78 106 LYS A N 1
ATOM 877 C CA . LYS A 1 106 ? 0.916 10.129 -13.802 1.00 54.78 106 LYS A CA 1
ATOM 878 C C . LYS A 1 106 ? 1.240 8.881 -14.618 1.00 54.78 106 LYS A C 1
ATOM 880 O O . LYS A 1 106 ? 2.288 8.854 -15.252 1.00 54.78 106 LYS A O 1
ATOM 885 N N . ILE A 1 107 ? 0.348 7.889 -14.627 1.00 51.00 107 ILE A N 1
ATOM 886 C CA . ILE A 1 107 ? 0.472 6.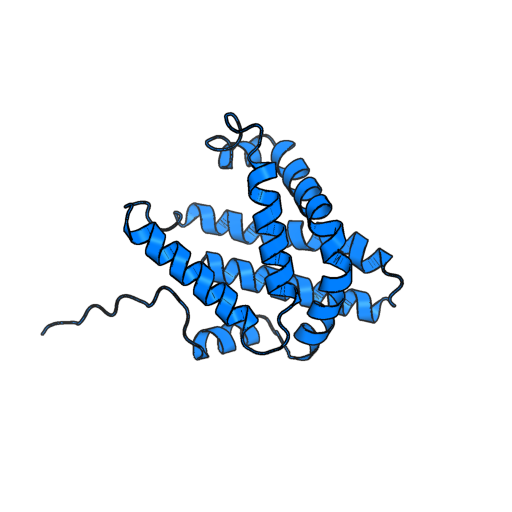689 -15.463 1.00 51.00 107 ILE A CA 1
ATOM 887 C C . ILE A 1 107 ? 0.414 7.082 -16.942 1.00 51.00 107 ILE A C 1
ATOM 889 O O . ILE A 1 107 ? 1.303 6.707 -17.694 1.00 51.00 107 ILE A O 1
ATOM 893 N N . GLY A 1 108 ? -0.547 7.918 -17.339 1.00 52.09 108 GLY A N 1
ATOM 894 C CA . GLY A 1 108 ? -0.672 8.458 -18.692 1.00 52.09 108 GLY A CA 1
ATOM 895 C C . GLY A 1 108 ? 0.600 9.166 -19.153 1.00 52.09 108 GLY A C 1
ATOM 896 O O . GLY A 1 108 ? 1.125 8.844 -20.210 1.00 52.09 108 GLY A O 1
ATOM 897 N N . LYS A 1 109 ? 1.175 10.042 -18.321 1.00 53.66 109 LYS A N 1
ATOM 898 C CA . LYS A 1 109 ? 2.452 10.716 -18.615 1.00 53.66 109 LYS A CA 1
ATOM 899 C C . LYS A 1 109 ? 3.640 9.763 -18.664 1.00 53.66 109 LYS A C 1
ATOM 901 O O . LYS A 1 109 ? 4.529 9.962 -19.482 1.00 53.66 109 LYS A O 1
ATOM 906 N N . GLN A 1 110 ? 3.681 8.756 -17.794 1.00 50.75 110 GLN A N 1
ATOM 907 C CA . GLN A 1 110 ? 4.739 7.748 -17.812 1.00 50.75 110 GLN A CA 1
ATOM 908 C C . GLN A 1 110 ? 4.671 6.931 -19.111 1.00 50.75 110 GLN A C 1
ATOM 910 O O . GLN A 1 110 ? 5.689 6.745 -19.761 1.00 50.75 110 GLN A O 1
ATOM 915 N N . LEU A 1 111 ? 3.465 6.581 -19.560 1.00 47.59 111 LEU A N 1
ATOM 916 C CA . LEU A 1 111 ? 3.217 5.905 -20.834 1.00 47.59 111 LEU A CA 1
ATOM 917 C C . LEU A 1 111 ? 3.535 6.792 -22.046 1.00 47.59 111 LEU A C 1
ATOM 919 O O . LEU A 1 111 ? 4.129 6.314 -23.006 1.00 47.59 111 LEU A O 1
ATOM 923 N N . GLU A 1 112 ? 3.196 8.085 -22.004 1.00 50.28 112 GLU A N 1
ATOM 924 C CA . GLU A 1 112 ? 3.581 9.065 -23.030 1.00 50.28 112 GLU A CA 1
ATOM 925 C C . GLU A 1 112 ? 5.106 9.225 -23.111 1.00 50.28 112 GLU A C 1
ATOM 927 O O . GLU A 1 112 ? 5.664 9.268 -24.204 1.00 50.28 112 GLU A O 1
ATOM 932 N N . GLN A 1 113 ? 5.804 9.260 -21.975 1.00 47.94 113 GLN A N 1
ATOM 933 C CA . GLN A 1 113 ? 7.270 9.298 -21.929 1.00 47.94 113 GLN A CA 1
ATOM 934 C C . GLN A 1 113 ? 7.886 7.988 -22.444 1.00 47.94 113 GLN A C 1
ATOM 936 O O . GLN A 1 113 ? 8.878 8.020 -23.179 1.00 47.94 113 GLN A O 1
ATOM 941 N N . ASP A 1 114 ? 7.247 6.856 -22.153 1.00 45.12 114 ASP A N 1
ATOM 942 C CA . ASP A 1 114 ? 7.653 5.528 -22.611 1.00 45.12 114 ASP A CA 1
ATOM 943 C C . ASP A 1 114 ? 7.402 5.307 -24.121 1.00 45.12 114 ASP A C 1
ATOM 945 O O . ASP A 1 114 ? 8.012 4.416 -24.706 1.00 45.12 114 ASP A O 1
ATOM 949 N N . THR A 1 115 ? 6.622 6.154 -24.818 1.00 43.47 115 THR A N 1
ATOM 950 C CA . THR A 1 115 ? 6.472 6.064 -26.295 1.00 43.47 115 THR A CA 1
ATOM 951 C C . THR A 1 115 ? 7.729 6.437 -27.088 1.00 43.47 115 THR A C 1
ATOM 953 O O . THR A 1 115 ? 7.808 6.151 -28.283 1.00 43.47 115 THR A O 1
ATOM 956 N N . THR A 1 116 ? 8.740 7.037 -26.451 1.00 42.62 116 THR A N 1
ATOM 957 C CA . THR A 1 116 ? 10.014 7.376 -27.114 1.00 42.62 116 THR A CA 1
ATOM 958 C C . THR A 1 116 ? 11.049 6.252 -27.085 1.00 42.62 116 THR A C 1
ATOM 960 O O . THR A 1 116 ? 12.093 6.368 -27.724 1.00 42.62 116 THR A O 1
ATOM 963 N N . THR A 1 117 ? 10.776 5.145 -26.391 1.00 38.94 117 THR A N 1
ATOM 964 C CA . THR A 1 117 ? 11.692 4.004 -26.333 1.00 38.94 117 THR A CA 1
ATOM 965 C C . THR A 1 117 ? 10.899 2.717 -26.513 1.00 38.94 117 THR A C 1
ATOM 967 O O . THR A 1 117 ? 9.968 2.465 -25.763 1.00 38.94 117 THR A O 1
ATOM 970 N N . GLU A 1 118 ? 11.287 1.858 -27.457 1.00 37.84 118 GLU A N 1
ATOM 971 C CA . GLU A 1 118 ? 10.823 0.465 -27.569 1.00 37.84 118 GLU A CA 1
ATOM 972 C C . GLU A 1 118 ? 11.230 -0.384 -26.337 1.00 37.84 118 GLU A C 1
ATOM 974 O O . GLU A 1 118 ? 11.912 -1.402 -26.446 1.00 37.84 118 GLU A O 1
ATOM 979 N N . LYS A 1 119 ? 10.847 0.013 -25.122 1.00 40.81 119 LYS A N 1
ATOM 980 C CA . LYS A 1 119 ? 10.901 -0.833 -23.932 1.00 40.81 119 LYS A CA 1
ATOM 981 C C . LYS A 1 119 ? 9.486 -1.294 -23.653 1.00 40.81 119 LYS A C 1
ATOM 983 O O . LYS A 1 119 ? 8.693 -0.607 -23.024 1.00 40.81 119 LYS A O 1
ATOM 988 N N . GLY A 1 120 ? 9.192 -2.454 -24.235 1.00 40.59 120 GLY A N 1
ATOM 989 C CA . GLY A 1 120 ? 7.889 -3.092 -24.224 1.00 40.59 120 GLY A CA 1
ATOM 990 C C . GLY A 1 120 ? 7.295 -3.261 -22.833 1.00 40.59 120 GLY A C 1
ATOM 991 O O . GLY A 1 120 ? 7.999 -3.232 -21.821 1.00 40.59 120 GLY A O 1
ATOM 992 N N . SER A 1 121 ? 5.978 -3.482 -22.830 1.00 46.28 121 SER A N 1
ATOM 993 C CA . SER A 1 121 ? 5.209 -3.952 -21.679 1.00 46.28 121 SER A CA 1
ATOM 994 C C . SER A 1 121 ? 6.075 -4.848 -20.799 1.00 46.28 121 SER A C 1
ATOM 996 O O . SER A 1 121 ? 6.670 -5.800 -21.323 1.00 46.28 121 SER A O 1
ATOM 998 N N . LEU A 1 122 ? 6.142 -4.556 -19.495 1.00 48.97 122 LEU A N 1
ATOM 999 C CA . LEU A 1 122 ? 6.789 -5.433 -18.521 1.00 48.97 122 LEU A CA 1
ATOM 1000 C C . LEU A 1 122 ? 6.416 -6.881 -18.865 1.00 48.97 122 LEU A C 1
ATOM 1002 O O . LEU A 1 122 ? 5.220 -7.190 -18.889 1.00 48.97 122 LEU A O 1
ATOM 1006 N N . PRO A 1 123 ? 7.388 -7.754 -19.203 1.00 55.28 123 PRO A N 1
ATOM 1007 C CA . PRO A 1 123 ? 7.064 -9.115 -19.600 1.00 55.28 123 PRO A CA 1
ATOM 1008 C C . PRO A 1 123 ? 6.126 -9.743 -18.568 1.00 55.28 123 PRO A C 1
ATOM 1010 O O . PRO A 1 123 ? 6.318 -9.522 -17.375 1.00 55.28 123 PRO A O 1
ATOM 1013 N N . LEU A 1 124 ? 5.125 -10.525 -18.995 1.00 59.16 124 LEU A N 1
ATOM 1014 C CA . LEU A 1 124 ? 4.097 -11.110 -18.106 1.00 59.16 124 LEU A CA 1
ATOM 1015 C C . LEU A 1 124 ? 4.692 -11.787 -16.852 1.00 59.16 124 LEU A C 1
ATOM 1017 O O . LEU A 1 124 ? 4.073 -11.838 -15.790 1.00 59.16 124 LEU A O 1
ATOM 1021 N N . VAL A 1 125 ? 5.935 -12.264 -16.964 1.00 54.38 125 VAL A N 1
ATOM 1022 C CA . VAL A 1 125 ? 6.745 -12.808 -15.873 1.00 54.38 125 VAL A CA 1
ATOM 1023 C C . VAL A 1 125 ? 6.948 -11.836 -14.702 1.00 54.38 125 VAL A C 1
ATOM 1025 O O . VAL A 1 125 ? 7.030 -12.296 -13.573 1.00 54.38 125 VAL A O 1
ATOM 1028 N N . TYR A 1 126 ? 7.001 -10.522 -14.929 1.00 61.16 126 TYR A N 1
ATOM 1029 C CA . TYR A 1 126 ? 7.153 -9.488 -13.903 1.00 61.16 126 TYR A CA 1
ATOM 1030 C C . TYR A 1 126 ? 5.832 -9.154 -13.212 1.00 61.16 126 TYR A C 1
ATOM 1032 O O . TYR A 1 126 ? 5.839 -8.831 -12.025 1.00 61.16 126 TYR A O 1
ATOM 1040 N N . LEU A 1 127 ? 4.696 -9.336 -13.896 1.00 63.50 127 LEU A N 1
ATOM 1041 C CA . LEU A 1 127 ? 3.369 -9.118 -13.312 1.00 63.50 127 LEU A CA 1
ATOM 1042 C C . LEU A 1 127 ? 3.119 -10.053 -12.121 1.00 63.50 127 LEU A C 1
ATOM 1044 O O . LEU A 1 127 ? 2.586 -9.623 -11.097 1.00 63.50 127 LEU A O 1
ATOM 1048 N N . ARG A 1 128 ? 3.583 -11.312 -12.201 1.00 67.19 128 ARG A N 1
ATOM 1049 C CA . ARG A 1 128 ? 3.469 -12.256 -11.074 1.00 67.19 128 ARG A CA 1
ATOM 1050 C C . ARG A 1 128 ? 4.248 -11.771 -9.850 1.00 67.19 128 ARG A C 1
ATOM 1052 O O . ARG A 1 128 ? 3.741 -11.880 -8.741 1.00 67.19 128 ARG A O 1
ATOM 1059 N N . TYR A 1 129 ? 5.420 -11.162 -10.032 1.00 69.12 129 TYR A N 1
ATOM 1060 C CA . TYR A 1 129 ? 6.217 -10.638 -8.920 1.00 69.12 129 TYR A CA 1
ATOM 1061 C C . TYR A 1 129 ? 5.633 -9.341 -8.356 1.00 69.12 129 TYR A C 1
ATOM 1063 O O . TYR A 1 129 ? 5.543 -9.209 -7.139 1.00 69.12 129 TYR A O 1
ATOM 1071 N N . LEU A 1 130 ? 5.129 -8.438 -9.200 1.00 69.62 130 LEU A N 1
ATOM 1072 C CA . LEU A 1 130 ? 4.437 -7.230 -8.735 1.00 69.62 130 LEU A CA 1
ATOM 1073 C C . LEU A 1 130 ? 3.209 -7.571 -7.882 1.00 69.62 130 LEU A C 1
ATOM 1075 O O . LEU A 1 130 ? 3.019 -6.982 -6.820 1.00 69.62 130 LEU A O 1
ATOM 1079 N N . SER A 1 131 ? 2.433 -8.587 -8.277 1.00 78.06 131 SER A N 1
ATOM 1080 C CA . SER A 1 131 ? 1.292 -9.061 -7.481 1.00 78.06 131 SER A CA 1
ATOM 1081 C C . SER A 1 131 ? 1.696 -9.582 -6.097 1.00 78.06 131 SER A C 1
ATOM 1083 O O . SER A 1 131 ? 0.960 -9.404 -5.127 1.00 78.06 131 SER A O 1
ATOM 1085 N N . THR A 1 132 ? 2.903 -10.145 -5.963 1.00 81.88 132 THR A N 1
ATOM 1086 C CA . THR A 1 132 ? 3.396 -10.646 -4.670 1.00 81.88 132 THR A CA 1
ATOM 1087 C C . THR A 1 132 ? 3.765 -9.529 -3.701 1.00 81.88 132 THR A C 1
ATOM 1089 O O . THR A 1 132 ? 3.819 -9.783 -2.503 1.00 81.88 132 THR A O 1
ATOM 1092 N N . PHE A 1 133 ? 3.978 -8.296 -4.177 1.00 82.44 133 PHE A N 1
ATOM 1093 C CA . PHE A 1 133 ? 4.366 -7.162 -3.330 1.00 82.44 133 PHE A CA 1
ATOM 1094 C C . PHE A 1 133 ? 3.207 -6.584 -2.517 1.00 82.44 133 PHE A C 1
ATOM 1096 O O . PHE A 1 133 ? 3.449 -5.909 -1.517 1.00 82.44 133 PHE A O 1
ATOM 1103 N N . VAL A 1 134 ? 1.960 -6.909 -2.872 1.00 89.25 134 VAL A N 1
ATOM 1104 C CA . VAL A 1 134 ? 0.776 -6.501 -2.102 1.00 89.25 134 VAL A CA 1
ATOM 1105 C C . VAL A 1 134 ? 0.898 -6.958 -0.648 1.00 89.25 134 VAL A C 1
ATOM 1107 O O . VAL A 1 134 ? 0.798 -6.149 0.273 1.00 89.25 134 VAL A O 1
ATOM 1110 N N . TYR A 1 135 ? 1.170 -8.248 -0.436 1.00 91.25 135 TYR A N 1
ATOM 1111 C CA . TYR A 1 135 ? 1.228 -8.835 0.900 1.00 91.25 135 TYR A CA 1
ATOM 1112 C C . TYR A 1 135 ? 2.305 -8.219 1.814 1.00 91.25 135 TYR A C 1
ATOM 1114 O O . TYR A 1 135 ? 1.949 -7.794 2.914 1.00 91.25 135 TYR A O 1
ATOM 1122 N N . PRO A 1 136 ? 3.595 -8.128 1.427 1.00 90.06 136 PRO A N 1
ATOM 1123 C CA . PRO A 1 136 ? 4.621 -7.570 2.298 1.00 90.06 136 PRO A CA 1
ATOM 1124 C C . PRO A 1 136 ? 4.378 -6.090 2.598 1.00 90.06 136 PRO A C 1
ATOM 1126 O O . PRO A 1 136 ? 4.479 -5.704 3.757 1.00 90.06 136 PRO A O 1
ATOM 1129 N N . ILE A 1 137 ? 3.992 -5.269 1.614 1.00 89.12 137 ILE A N 1
ATOM 1130 C CA . ILE A 1 137 ? 3.704 -3.843 1.855 1.00 89.12 137 ILE A CA 1
ATOM 1131 C C . ILE A 1 137 ? 2.585 -3.677 2.889 1.00 89.12 137 ILE A C 1
ATOM 1133 O O . ILE A 1 137 ? 2.689 -2.856 3.803 1.00 89.12 137 ILE A O 1
ATOM 1137 N N . VAL A 1 138 ? 1.535 -4.489 2.789 1.00 94.19 138 VAL A N 1
ATOM 1138 C CA . VAL A 1 138 ? 0.419 -4.478 3.740 1.00 94.19 138 VAL A CA 1
ATOM 1139 C C . VAL A 1 138 ? 0.858 -4.981 5.115 1.00 94.19 138 VAL A C 1
ATOM 1141 O O . VAL A 1 138 ? 0.623 -4.306 6.116 1.00 94.19 138 VAL A O 1
ATOM 1144 N N . THR A 1 139 ? 1.577 -6.100 5.160 1.00 95.50 139 THR A N 1
ATOM 1145 C CA . THR A 1 139 ? 2.033 -6.736 6.404 1.00 95.50 139 THR A CA 1
ATOM 1146 C C . THR A 1 139 ? 2.979 -5.834 7.191 1.00 95.50 139 THR A C 1
ATOM 1148 O O . THR A 1 139 ? 2.787 -5.639 8.388 1.00 95.50 139 THR A O 1
ATOM 1151 N N . TYR A 1 140 ? 3.963 -5.212 6.533 1.00 94.81 140 TYR A N 1
ATOM 1152 C CA . TYR A 1 140 ? 4.890 -4.284 7.190 1.00 94.81 140 TYR A CA 1
ATOM 1153 C C . TYR A 1 140 ? 4.216 -2.987 7.653 1.00 94.81 140 TYR A C 1
ATOM 1155 O O . TYR A 1 140 ? 4.769 -2.277 8.488 1.00 94.81 140 TYR A O 1
ATOM 1163 N N . SER A 1 141 ? 3.010 -2.691 7.165 1.00 94.00 141 SER A N 1
ATOM 1164 C CA . SER A 1 141 ? 2.212 -1.550 7.620 1.00 94.00 141 SER A CA 1
ATOM 1165 C C . SER A 1 141 ? 1.394 -1.862 8.884 1.00 94.00 141 SER A C 1
ATOM 1167 O O . SER A 1 141 ? 1.046 -0.949 9.632 1.00 94.00 141 SER A O 1
ATOM 1169 N N . HIS A 1 142 ? 1.089 -3.136 9.161 1.00 94.69 142 HIS A N 1
ATOM 1170 C CA . HIS A 1 142 ? 0.224 -3.536 10.279 1.00 94.69 142 HIS A CA 1
ATOM 1171 C C . HIS A 1 142 ? 0.704 -3.090 11.667 1.00 94.69 142 HIS A C 1
ATOM 1173 O O . HIS A 1 142 ? -0.142 -2.597 12.417 1.00 94.69 142 HIS A O 1
ATOM 1179 N N . PRO A 1 143 ? 2.002 -3.189 12.030 1.00 95.44 143 PRO A N 1
ATOM 1180 C CA . PRO A 1 143 ? 2.468 -2.766 13.351 1.00 95.44 143 PRO A CA 1
ATOM 1181 C C . PRO A 1 143 ? 2.204 -1.284 13.631 1.00 95.44 143 PRO A C 1
ATOM 1183 O O . PRO A 1 143 ? 1.861 -0.923 14.752 1.00 95.44 143 PRO A O 1
ATOM 1186 N N . TYR A 1 144 ? 2.303 -0.430 12.609 1.00 95.62 144 TYR A N 1
ATOM 1187 C CA . TYR A 1 144 ? 2.044 1.005 12.738 1.00 95.62 144 TYR A CA 1
ATOM 1188 C C . TYR A 1 144 ? 0.556 1.301 12.943 1.00 95.62 144 TYR A C 1
ATOM 1190 O O . TYR A 1 144 ? 0.202 2.136 13.770 1.00 95.62 144 TYR A O 1
ATOM 1198 N N . LEU A 1 145 ? -0.325 0.580 12.240 1.00 95.19 145 LEU A N 1
ATOM 1199 C CA . LEU A 1 145 ? -1.772 0.703 12.436 1.00 95.19 145 LEU A CA 1
ATOM 1200 C C . LEU A 1 145 ? -2.199 0.186 13.815 1.00 95.19 145 LEU A C 1
ATOM 1202 O O . LEU A 1 145 ? -2.968 0.856 14.497 1.00 95.19 145 LEU A O 1
ATOM 1206 N N . ALA A 1 146 ? -1.662 -0.953 14.254 1.00 94.38 146 ALA A N 1
ATOM 1207 C CA . ALA A 1 146 ? -1.952 -1.522 15.571 1.00 94.38 146 ALA A CA 1
ATOM 1208 C C . ALA A 1 146 ? -1.403 -0.658 16.721 1.00 94.38 146 ALA A C 1
ATOM 1210 O O . ALA A 1 146 ? -2.042 -0.523 17.759 1.00 94.38 146 ALA A O 1
ATOM 1211 N N . GLY A 1 147 ? -0.246 -0.019 16.526 1.00 93.19 147 GLY A N 1
ATOM 1212 C CA . GLY A 1 147 ? 0.366 0.887 17.500 1.00 93.19 147 GLY A CA 1
ATOM 1213 C C . GLY A 1 147 ? -0.274 2.278 17.586 1.00 93.19 147 GLY A C 1
ATOM 1214 O O . GLY A 1 147 ? 0.189 3.104 18.367 1.00 93.19 147 GLY A O 1
ATOM 1215 N N . SER A 1 148 ? -1.322 2.564 16.804 1.00 89.81 148 SER A N 1
ATOM 1216 C CA . SER A 1 148 ? -1.936 3.899 16.714 1.00 89.81 148 SER A CA 1
ATOM 1217 C C . SER A 1 148 ? -2.848 4.278 17.892 1.00 89.81 148 SER A C 1
ATOM 1219 O O . SER A 1 148 ? -3.333 5.407 17.952 1.00 89.81 148 SER A O 1
ATOM 1221 N N . GLY A 1 149 ? -3.111 3.346 18.816 1.00 89.88 149 GLY A N 1
ATOM 1222 C CA . GLY A 1 149 ? -4.018 3.552 19.954 1.00 89.88 149 GLY A CA 1
ATOM 1223 C C . GLY A 1 149 ? -5.507 3.525 19.589 1.00 89.88 149 GLY A C 1
ATOM 1224 O O . GLY A 1 149 ? -6.350 3.864 20.418 1.00 89.88 149 GLY A O 1
ATOM 1225 N N . LYS A 1 150 ? -5.838 3.138 18.352 1.00 91.62 150 LYS A N 1
ATOM 1226 C CA . LYS A 1 150 ? -7.208 2.873 17.901 1.00 91.62 150 LYS A CA 1
ATOM 1227 C C . LYS A 1 150 ? -7.718 1.545 18.449 1.00 91.62 150 LYS A C 1
ATOM 1229 O O . LYS A 1 150 ? -6.932 0.672 18.811 1.00 91.62 150 LYS A O 1
ATOM 1234 N N . ASN A 1 151 ? -9.040 1.392 18.510 1.00 95.00 151 ASN A N 1
ATOM 1235 C CA . ASN A 1 151 ? -9.615 0.116 18.927 1.00 95.00 151 ASN A CA 1
ATOM 1236 C C . ASN A 1 151 ? -9.381 -0.972 17.856 1.00 95.00 151 ASN A C 1
ATOM 1238 O O . ASN A 1 151 ? -8.984 -0.686 16.720 1.00 95.00 151 ASN A O 1
ATOM 1242 N N . GLU A 1 152 ? -9.600 -2.232 18.228 1.00 94.31 152 GLU A N 1
ATOM 1243 C CA . GLU A 1 152 ? -9.332 -3.380 17.352 1.00 94.31 152 GLU A CA 1
ATOM 1244 C C . GLU A 1 152 ? -10.177 -3.354 16.072 1.00 94.31 152 GLU A C 1
ATOM 1246 O O . GLU A 1 152 ? -9.674 -3.670 14.994 1.00 94.31 152 GLU A O 1
ATOM 1251 N N . GLU A 1 153 ? -11.434 -2.918 16.164 1.00 95.31 153 GLU A N 1
ATOM 1252 C CA . GLU A 1 153 ? -12.345 -2.845 15.024 1.00 95.31 153 GLU A CA 1
ATOM 1253 C C . GLU A 1 153 ? -11.902 -1.779 14.011 1.00 95.31 153 GLU A C 1
ATOM 1255 O O . GLU A 1 153 ? -11.784 -2.059 12.818 1.00 95.31 153 GLU A O 1
ATOM 1260 N N . GLU A 1 154 ? -11.589 -0.568 14.473 1.00 95.12 154 GLU A N 1
ATOM 1261 C CA . GLU A 1 154 ? -11.041 0.504 13.641 1.00 95.12 154 GLU A CA 1
ATOM 1262 C C . GLU A 1 154 ? -9.714 0.081 13.007 1.00 95.12 154 GLU A C 1
ATOM 1264 O O . GLU A 1 154 ? -9.485 0.324 11.822 1.00 95.12 154 GLU A O 1
ATOM 1269 N N . THR A 1 155 ? -8.851 -0.590 13.774 1.00 96.50 155 THR A N 1
ATOM 1270 C CA . THR A 1 155 ? -7.571 -1.104 13.278 1.00 96.50 155 THR A CA 1
ATOM 1271 C C . THR A 1 155 ? -7.782 -2.121 12.162 1.00 96.50 155 THR A C 1
ATOM 1273 O O . THR A 1 155 ? -7.160 -2.001 11.105 1.00 96.50 155 THR A O 1
ATOM 1276 N N . ALA A 1 156 ? -8.693 -3.078 12.347 1.00 96.19 156 ALA A N 1
ATOM 1277 C CA . ALA A 1 156 ? -9.023 -4.068 11.329 1.00 96.19 156 ALA A CA 1
ATOM 1278 C C . ALA A 1 156 ? -9.581 -3.406 10.058 1.00 96.19 156 ALA A C 1
ATOM 1280 O O . ALA A 1 156 ? -9.151 -3.737 8.951 1.00 96.19 156 ALA A O 1
ATOM 1281 N N . ARG A 1 157 ? -10.475 -2.419 10.194 1.00 96.12 157 ARG A N 1
ATOM 1282 C CA . ARG A 1 157 ? -11.034 -1.677 9.050 1.00 96.12 157 ARG A CA 1
ATOM 1283 C C . ARG A 1 157 ? -9.966 -0.869 8.304 1.00 96.12 157 ARG A C 1
ATOM 1285 O O . ARG A 1 157 ? -9.932 -0.902 7.077 1.00 96.12 157 ARG A O 1
ATOM 1292 N N . MET A 1 158 ? -9.033 -0.226 9.013 1.00 95.62 158 MET A N 1
ATOM 1293 C CA . MET A 1 158 ? -7.876 0.451 8.404 1.00 95.62 158 MET A CA 1
ATOM 1294 C C . MET A 1 158 ? -6.958 -0.519 7.655 1.00 95.62 158 MET A C 1
ATOM 1296 O O . MET A 1 158 ? -6.533 -0.227 6.538 1.00 95.62 158 MET A O 1
ATOM 1300 N N . GLN A 1 159 ? -6.667 -1.682 8.241 1.00 95.88 159 GLN A N 1
ATOM 1301 C CA . GLN A 1 159 ? -5.845 -2.711 7.601 1.00 95.88 159 GLN A CA 1
ATOM 1302 C C . GLN A 1 159 ? -6.505 -3.252 6.325 1.00 95.88 159 GLN A C 1
ATOM 1304 O O . GLN A 1 159 ? -5.822 -3.418 5.314 1.00 95.88 159 GLN A O 1
ATOM 1309 N N . GLN A 1 160 ? -7.823 -3.470 6.342 1.00 96.00 160 GLN A N 1
ATOM 1310 C CA . GLN A 1 160 ? -8.588 -3.904 5.169 1.00 96.00 160 GLN A CA 1
ATOM 1311 C C . GLN A 1 160 ? -8.629 -2.833 4.076 1.00 96.00 160 GLN A C 1
ATOM 1313 O O . GLN A 1 160 ? -8.344 -3.127 2.914 1.00 96.00 160 GLN A O 1
ATOM 1318 N N . ALA A 1 161 ? -8.915 -1.582 4.440 1.00 94.19 161 ALA A N 1
ATOM 1319 C CA . ALA A 1 161 ? -8.918 -0.466 3.501 1.00 94.19 161 ALA A CA 1
ATOM 1320 C C . ALA A 1 161 ? -7.543 -0.288 2.834 1.00 94.19 161 ALA A C 1
ATOM 1322 O O . ALA A 1 161 ? -7.454 -0.140 1.612 1.00 94.19 161 ALA A O 1
ATOM 1323 N N . TRP A 1 162 ? -6.464 -0.386 3.619 1.00 95.19 162 TRP A N 1
ATOM 1324 C CA . TRP A 1 162 ? -5.092 -0.364 3.113 1.00 95.19 162 TRP A CA 1
ATOM 1325 C C . TRP A 1 162 ? -4.814 -1.531 2.161 1.00 95.19 162 TRP A C 1
ATOM 1327 O O . TRP A 1 162 ? -4.339 -1.312 1.048 1.00 95.19 162 TRP A O 1
ATOM 1337 N N . PHE A 1 163 ? -5.174 -2.760 2.541 1.00 95.06 163 PHE A N 1
ATOM 1338 C CA . PHE A 1 163 ? -4.999 -3.939 1.691 1.00 95.06 163 PHE A CA 1
ATOM 1339 C C . PHE A 1 163 ? -5.678 -3.786 0.326 1.00 95.06 163 PHE A C 1
ATOM 1341 O O . PHE A 1 163 ? -5.050 -4.022 -0.714 1.00 95.06 163 PHE A O 1
ATOM 1348 N N . LYS A 1 164 ? -6.937 -3.336 0.307 1.00 92.62 164 LYS A N 1
ATOM 1349 C CA . LYS A 1 164 ? -7.675 -3.107 -0.940 1.00 92.62 164 LYS A CA 1
ATOM 1350 C C . LYS A 1 164 ? -7.027 -2.005 -1.781 1.00 92.62 164 LYS A C 1
ATOM 1352 O O . LYS A 1 164 ? -6.917 -2.162 -2.993 1.00 92.62 164 LYS A O 1
ATOM 1357 N N . ALA A 1 165 ? -6.555 -0.924 -1.162 1.00 90.31 165 ALA A N 1
ATOM 1358 C CA . ALA A 1 165 ? -5.927 0.195 -1.863 1.00 90.31 165 ALA A CA 1
ATOM 1359 C C . ALA A 1 165 ? -4.571 -0.169 -2.498 1.00 90.31 165 ALA A C 1
ATOM 1361 O O . ALA A 1 165 ? -4.286 0.218 -3.637 1.00 90.31 165 ALA A O 1
ATOM 1362 N N . VAL A 1 166 ? -3.754 -0.963 -1.799 1.00 90.62 166 VAL A N 1
ATOM 1363 C CA . VAL A 1 166 ? -2.497 -1.503 -2.340 1.00 90.62 166 VAL A CA 1
ATOM 1364 C C . VAL A 1 166 ? -2.784 -2.477 -3.481 1.00 90.62 166 VAL A C 1
ATOM 1366 O O . VAL A 1 166 ? -2.176 -2.367 -4.544 1.00 90.62 166 VAL A O 1
ATOM 1369 N N . SER A 1 167 ? -3.755 -3.378 -3.302 1.00 90.19 167 SER A N 1
ATOM 1370 C CA . SER A 1 167 ? -4.188 -4.309 -4.353 1.00 90.19 167 SER A CA 1
ATOM 1371 C C . SER A 1 167 ? -4.649 -3.561 -5.602 1.00 90.19 167 SER A C 1
ATOM 1373 O O . SER A 1 167 ? -4.228 -3.881 -6.710 1.00 90.19 167 SER A O 1
ATOM 1375 N N . PHE A 1 168 ? -5.459 -2.516 -5.423 1.00 85.94 168 PHE A N 1
ATOM 1376 C CA . PHE A 1 168 ? -5.944 -1.680 -6.514 1.00 85.94 168 PHE A CA 1
ATOM 1377 C C . PHE A 1 168 ? -4.798 -0.960 -7.236 1.00 85.94 168 PHE A C 1
ATOM 1379 O O . PHE A 1 168 ? -4.760 -0.968 -8.461 1.00 85.94 168 PHE A O 1
ATOM 1386 N N . SER A 1 169 ? -3.813 -0.427 -6.503 1.00 83.31 169 SER A N 1
ATOM 1387 C CA . SER A 1 169 ? -2.612 0.188 -7.095 1.00 83.31 169 SER A CA 1
ATOM 1388 C C . SER A 1 169 ? -1.822 -0.792 -7.964 1.00 83.31 169 SER A C 1
ATOM 1390 O O . SER A 1 169 ? -1.414 -0.446 -9.068 1.00 83.31 169 SER A O 1
ATOM 1392 N N . VAL A 1 170 ? -1.641 -2.031 -7.498 1.00 81.94 170 VAL A N 1
ATOM 1393 C CA . VAL A 1 170 ? -0.945 -3.059 -8.281 1.00 81.94 170 VAL A CA 1
ATOM 1394 C C . VAL A 1 170 ? -1.751 -3.456 -9.516 1.00 81.94 170 VAL A C 1
ATOM 1396 O O . VAL A 1 170 ? -1.158 -3.614 -10.578 1.00 81.94 170 VAL A O 1
ATOM 1399 N N . LEU A 1 171 ? -3.084 -3.552 -9.416 1.00 78.81 171 LEU A N 1
ATOM 1400 C CA . LEU A 1 171 ? -3.951 -3.800 -10.576 1.00 78.81 171 LEU A CA 1
ATOM 1401 C C . LEU A 1 171 ? -3.778 -2.737 -11.670 1.00 78.81 171 LEU A C 1
ATOM 1403 O O . LEU A 1 171 ? -3.819 -3.074 -12.849 1.00 78.81 171 LEU A O 1
ATOM 1407 N N . PHE A 1 172 ? -3.542 -1.478 -11.299 1.00 70.94 172 PHE A N 1
ATOM 1408 C CA . PHE A 1 172 ? -3.238 -0.427 -12.269 1.00 70.94 172 PHE A CA 1
ATOM 1409 C C . PHE A 1 172 ? -1.881 -0.593 -12.938 1.00 70.94 172 PHE A C 1
ATOM 1411 O O . PHE A 1 172 ? -1.769 -0.375 -14.136 1.00 70.94 172 PHE A O 1
ATOM 1418 N N . TRP A 1 173 ? -0.851 -0.988 -12.191 1.00 72.06 173 TRP A N 1
ATOM 1419 C CA . TRP A 1 173 ? 0.490 -1.177 -12.755 1.00 72.06 173 TRP A CA 1
ATOM 1420 C C . TRP A 1 173 ? 0.579 -2.356 -13.726 1.00 72.06 173 TRP A C 1
ATOM 1422 O O . TRP A 1 173 ? 1.509 -2.415 -14.525 1.00 72.06 173 TRP A O 1
ATOM 1432 N N . ILE A 1 174 ? -0.361 -3.299 -13.638 1.00 69.94 174 ILE A N 1
ATOM 1433 C CA . ILE A 1 174 ? -0.452 -4.457 -14.535 1.00 69.94 174 ILE A CA 1
ATOM 1434 C C . ILE A 1 174 ? -1.490 -4.273 -15.651 1.00 69.94 174 ILE A C 1
ATOM 1436 O O . ILE A 1 174 ? -1.686 -5.200 -16.438 1.00 69.94 174 ILE A O 1
ATOM 1440 N N . TYR A 1 175 ? -2.186 -3.131 -15.693 1.00 64.38 175 TYR A N 1
ATOM 1441 C CA . TYR A 1 175 ? -3.169 -2.84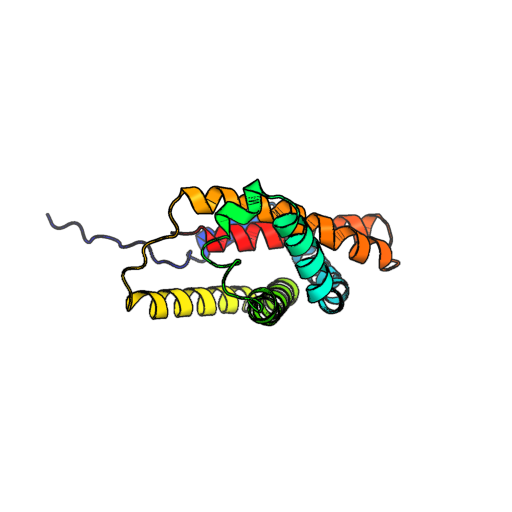8 -16.734 1.00 64.38 175 TYR A CA 1
ATOM 1442 C C . TYR A 1 175 ? -2.444 -2.620 -18.079 1.00 64.38 175 TYR A C 1
ATOM 1444 O O . TYR A 1 175 ? -1.436 -1.912 -18.089 1.00 64.38 175 TYR A O 1
ATOM 1452 N N . PRO A 1 176 ? -2.892 -3.262 -19.175 1.00 57.44 176 PRO A N 1
ATOM 1453 C CA . PRO A 1 176 ? -2.222 -3.223 -20.476 1.00 57.44 176 PRO A CA 1
ATOM 1454 C C . PRO A 1 176 ? -2.360 -1.888 -21.216 1.00 57.44 176 PRO A C 1
ATOM 1456 O O . PRO A 1 176 ? -3.372 -1.180 -21.009 1.00 57.44 176 PRO A O 1
#

pLDDT: mean 72.6, std 18.65, range [36.19, 96.5]

InterPro domains:
  IPR012292 Globin/Protoglobin [G3DSA:1.10.490.10] (1-176)
  IPR044398 Globin-sensor domain [PF11563] (17-174)

Sequence (176 aa):
MEREKNQPSSSPDIQTLVRLKRMLLYTQEDEHYLTMAGAILQPHSSSILNSWYGYLSANHYLSLYLRDNIEEKSGYLETLRPQFNQWMNAVCQGREGNSWRWLEDKIGKQLEQDTTTEKGSLPLVYLRYLSTFVYPIVTYSHPYLAGSGKNEEETARMQQAWFKAVSFSVLFWIYP

Foldseek 3Di:
DDPPPPPDDLFDDPVVVVVLCVVLVNDPLLLVLLLVLLVLCLVCQLVLLCVVVVVQVVDPVSCVVCVVPPPPDPCPSVVVSVVSSVLSCLLNVVNDPCSVVVVRVVSVVVVVVCVVDPPDDDPVVVLVVLQVVLVSSLVSSLVSLVPPPDDPVSSVSSSSSSSSSSNSSSVSSNRD